Protein AF-A0A8S3F6H8-F1 (afdb_monomer_lite)

Structure (mmCIF, N/CA/C/O backbone):
data_AF-A0A8S3F6H8-F1
#
_entry.id   AF-A0A8S3F6H8-F1
#
loop_
_atom_site.group_PDB
_atom_site.id
_atom_site.type_symbol
_atom_site.label_atom_id
_atom_site.label_alt_id
_atom_site.label_comp_id
_atom_site.label_asym_id
_atom_site.label_entity_id
_atom_site.label_seq_id
_atom_site.pdbx_PDB_ins_code
_atom_site.Cartn_x
_atom_site.Cartn_y
_atom_site.Cartn_z
_atom_site.occupancy
_atom_site.B_iso_or_equiv
_atom_site.auth_seq_id
_atom_site.auth_comp_id
_atom_site.auth_asym_id
_atom_site.auth_atom_id
_atom_site.pdbx_PDB_model_num
ATOM 1 N N . VAL A 1 1 ? 13.929 0.247 -20.199 1.00 40.84 1 VAL A N 1
ATOM 2 C CA . VAL A 1 1 ? 12.694 -0.568 -20.115 1.00 40.84 1 VAL A CA 1
ATOM 3 C C . VAL A 1 1 ? 12.691 -1.210 -18.738 1.00 40.84 1 VAL A C 1
ATOM 5 O O . VAL A 1 1 ? 13.665 -1.880 -18.426 1.00 40.84 1 VAL A O 1
ATOM 8 N N . GLY A 1 2 ? 11.719 -0.892 -17.880 1.00 57.56 2 GLY A N 1
ATOM 9 C CA . GLY A 1 2 ? 11.649 -1.420 -16.511 1.00 57.56 2 GLY A CA 1
ATOM 10 C C . GLY A 1 2 ? 10.733 -2.637 -16.452 1.00 57.56 2 GLY A C 1
ATOM 11 O O . GLY A 1 2 ? 9.635 -2.593 -17.001 1.00 57.56 2 GLY A O 1
ATOM 12 N N . MET A 1 3 ? 11.192 -3.713 -15.819 1.00 63.53 3 MET A N 1
ATOM 13 C CA . MET A 1 3 ? 10.373 -4.882 -15.508 1.00 63.53 3 MET A CA 1
ATOM 14 C C . MET A 1 3 ? 9.685 -4.610 -14.172 1.00 63.53 3 MET A C 1
ATOM 16 O O . MET A 1 3 ? 10.358 -4.352 -13.178 1.00 63.53 3 MET A O 1
ATOM 20 N N . LEU A 1 4 ? 8.357 -4.585 -14.172 1.00 66.06 4 LEU A N 1
ATOM 21 C CA . LEU A 1 4 ? 7.556 -4.324 -12.983 1.00 66.06 4 LEU A CA 1
ATOM 22 C C . LEU A 1 4 ? 6.637 -5.522 -12.808 1.00 66.06 4 LEU A C 1
ATOM 24 O O . LEU A 1 4 ? 5.692 -5.690 -13.580 1.00 66.06 4 LEU A O 1
ATOM 28 N N . ASP A 1 5 ? 6.943 -6.367 -11.828 1.00 73.88 5 ASP A N 1
ATOM 29 C CA . ASP A 1 5 ? 6.073 -7.488 -11.512 1.00 73.88 5 ASP A CA 1
ATOM 30 C C . ASP A 1 5 ? 4.759 -6.937 -10.953 1.00 73.88 5 ASP A C 1
ATOM 32 O O . ASP A 1 5 ? 4.762 -6.156 -9.990 1.00 73.88 5 ASP A O 1
ATOM 36 N N . PRO A 1 6 ? 3.613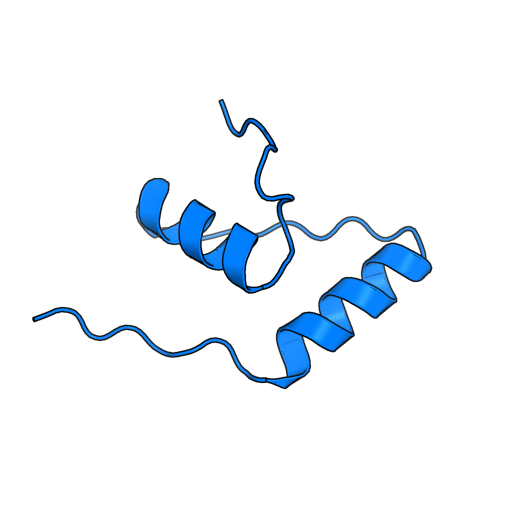 -7.273 -11.565 1.00 81.62 6 PRO A N 1
ATOM 37 C CA . PRO A 1 6 ? 2.341 -6.846 -11.027 1.00 81.62 6 PRO A CA 1
ATOM 38 C C . PRO A 1 6 ? 2.156 -7.459 -9.630 1.00 81.62 6 PRO A C 1
ATOM 40 O O . PRO A 1 6 ? 2.522 -8.616 -9.406 1.00 81.62 6 PRO A O 1
ATOM 43 N N . PRO A 1 7 ? 1.556 -6.718 -8.682 1.00 84.94 7 PRO A N 1
ATOM 44 C CA . PRO A 1 7 ? 1.158 -7.298 -7.411 1.00 84.94 7 PRO A CA 1
ATOM 45 C C . PRO A 1 7 ? 0.247 -8.500 -7.647 1.00 84.94 7 PRO A C 1
ATOM 47 O O . PRO A 1 7 ? -0.603 -8.470 -8.542 1.00 84.94 7 PRO A O 1
ATOM 50 N N . ARG A 1 8 ? 0.398 -9.539 -6.824 1.00 91.94 8 ARG A N 1
ATOM 51 C CA . ARG A 1 8 ? -0.521 -10.678 -6.866 1.00 91.94 8 ARG A CA 1
ATOM 52 C C . ARG A 1 8 ? -1.937 -10.200 -6.541 1.00 91.94 8 ARG A C 1
ATOM 54 O O . ARG A 1 8 ? -2.121 -9.360 -5.659 1.00 91.94 8 ARG A O 1
ATOM 61 N N . THR A 1 9 ? -2.925 -10.728 -7.254 1.00 89.69 9 THR A N 1
ATOM 62 C CA . THR A 1 9 ? -4.328 -10.290 -7.175 1.00 89.69 9 THR A CA 1
ATOM 63 C C . THR A 1 9 ? -4.902 -10.369 -5.760 1.00 89.69 9 THR A C 1
ATOM 65 O O . THR A 1 9 ? -5.633 -9.483 -5.336 1.00 89.69 9 THR A O 1
ATOM 68 N N . GLU A 1 10 ? -4.500 -11.380 -4.995 1.00 95.12 10 GLU A N 1
ATOM 69 C CA . GLU A 1 10 ? -4.963 -11.660 -3.636 1.00 95.12 10 GLU A CA 1
ATOM 70 C C . GLU A 1 10 ? -4.434 -10.686 -2.569 1.00 95.12 10 GLU A C 1
ATOM 72 O O . GLU A 1 10 ? -4.936 -10.669 -1.442 1.00 95.12 10 GLU A O 1
ATOM 77 N N . VAL A 1 11 ? -3.417 -9.877 -2.892 1.00 95.19 11 VAL A N 1
ATOM 78 C CA . VAL A 1 11 ? -2.763 -8.985 -1.920 1.00 95.19 11 VAL A CA 1
ATOM 79 C C . VAL A 1 11 ? -3.725 -7.912 -1.419 1.00 95.19 11 VAL A C 1
ATOM 81 O O . VAL A 1 11 ? -3.727 -7.606 -0.228 1.00 95.19 11 VAL A O 1
ATOM 84 N N . ILE A 1 12 ? -4.566 -7.370 -2.302 1.00 94.06 12 ILE A N 1
ATOM 85 C CA . ILE A 1 12 ? -5.517 -6.305 -1.957 1.00 94.06 12 ILE A CA 1
ATOM 86 C C . ILE A 1 12 ? -6.535 -6.824 -0.934 1.00 94.06 12 ILE A C 1
ATOM 88 O O . ILE A 1 12 ? -6.717 -6.218 0.124 1.00 94.06 12 ILE A O 1
ATOM 92 N N . ASP A 1 13 ? -7.121 -7.994 -1.196 1.00 96.19 13 ASP A N 1
ATOM 93 C CA . ASP A 1 13 ? -8.098 -8.614 -0.297 1.00 96.19 13 ASP A CA 1
ATOM 94 C C . ASP A 1 13 ? -7.480 -8.967 1.061 1.00 96.19 13 ASP A C 1
ATOM 96 O O . ASP A 1 13 ? -8.115 -8.811 2.105 1.00 96.19 13 ASP A O 1
ATOM 100 N N . ALA A 1 14 ? -6.227 -9.432 1.074 1.00 96.69 14 ALA A N 1
ATOM 101 C CA . ALA A 1 14 ? -5.513 -9.725 2.312 1.00 96.69 14 ALA A CA 1
ATOM 102 C C . ALA A 1 14 ? -5.274 -8.461 3.153 1.00 96.69 14 ALA A C 1
ATOM 104 O O . ALA A 1 14 ? -5.509 -8.478 4.362 1.00 96.69 14 ALA A O 1
ATOM 105 N N . ILE A 1 15 ? -4.858 -7.359 2.522 1.00 96.25 15 ILE A N 1
ATOM 106 C CA . ILE A 1 15 ? -4.663 -6.069 3.198 1.00 96.25 15 ILE A CA 1
ATOM 107 C C . ILE A 1 15 ? -5.982 -5.563 3.785 1.00 96.25 15 ILE A C 1
ATOM 109 O O . ILE A 1 15 ? -5.990 -5.084 4.922 1.00 96.25 15 ILE A O 1
ATOM 113 N N . GLN A 1 16 ? -7.092 -5.699 3.053 1.00 95.69 16 GLN A N 1
ATOM 114 C CA . GLN A 1 16 ? -8.402 -5.277 3.540 1.00 95.69 16 GLN A CA 1
ATOM 115 C C . GLN A 1 16 ? -8.838 -6.087 4.767 1.00 95.69 16 GLN A C 1
ATOM 117 O O . GLN A 1 16 ? -9.176 -5.493 5.786 1.00 95.69 16 GLN A O 1
ATOM 122 N N . ARG A 1 17 ? -8.708 -7.423 4.737 1.00 97.69 17 ARG A N 1
ATOM 123 C CA . ARG A 1 17 ? -9.010 -8.272 5.906 1.00 97.69 17 ARG A CA 1
ATOM 124 C C . ARG A 1 17 ? -8.171 -7.909 7.130 1.00 97.69 17 ARG A C 1
ATOM 126 O O . ARG A 1 17 ? -8.694 -7.869 8.240 1.00 97.69 17 ARG A O 1
ATOM 133 N N . CYS A 1 18 ? -6.880 -7.626 6.941 1.00 97.44 18 CYS A N 1
ATOM 134 C CA . CYS A 1 18 ? -6.018 -7.163 8.028 1.00 97.44 18 CYS A CA 1
ATOM 135 C C . CYS A 1 18 ? -6.533 -5.846 8.622 1.00 97.44 18 CYS A C 1
ATOM 137 O O . CYS A 1 18 ? -6.625 -5.722 9.840 1.00 97.44 18 CYS A O 1
ATOM 139 N N . ARG A 1 19 ? -6.913 -4.881 7.778 1.00 94.62 19 ARG A N 1
ATOM 140 C CA . ARG A 1 19 ? -7.461 -3.597 8.235 1.00 94.62 19 ARG A CA 1
ATOM 141 C C . ARG A 1 19 ? -8.773 -3.752 8.992 1.00 94.62 19 ARG A C 1
ATOM 143 O O . ARG A 1 19 ? -8.911 -3.142 10.048 1.00 94.62 19 ARG A O 1
ATOM 150 N N . ASP A 1 20 ? -9.688 -4.575 8.491 1.00 97.00 20 ASP A N 1
ATOM 151 C CA . ASP A 1 20 ? -10.981 -4.834 9.136 1.00 97.00 20 ASP A CA 1
ATOM 152 C C . ASP A 1 20 ? -10.799 -5.501 10.510 1.00 97.00 20 ASP A C 1
ATOM 154 O O . ASP A 1 20 ? -11.555 -5.239 11.442 1.00 97.00 20 ASP A O 1
ATOM 158 N N . ALA A 1 21 ? -9.738 -6.299 10.667 1.00 98.31 21 ALA A N 1
ATOM 159 C CA . ALA A 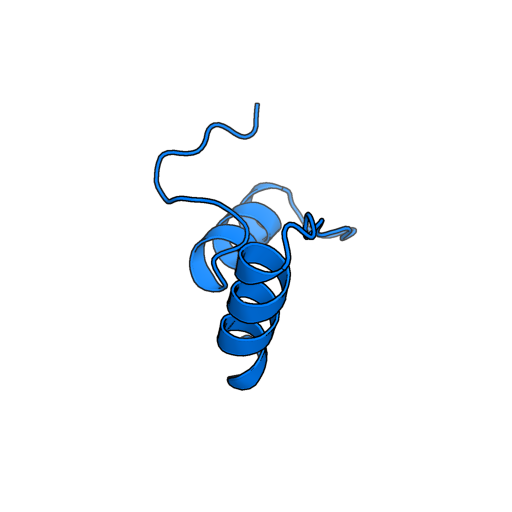1 21 ? -9.326 -6.891 11.938 1.00 98.31 21 ALA A CA 1
ATOM 160 C C . ALA A 1 21 ? -8.539 -5.931 12.860 1.00 98.31 21 ALA A C 1
ATOM 162 O O . ALA A 1 21 ? -8.086 -6.342 13.927 1.00 98.31 21 ALA A O 1
ATOM 163 N N . GLY A 1 22 ? -8.326 -4.670 12.464 1.00 97.06 22 GLY A N 1
ATOM 164 C CA . GLY A 1 22 ? -7.534 -3.698 13.228 1.00 97.06 22 GLY A CA 1
ATOM 165 C C . GLY A 1 22 ? -6.016 -3.924 13.168 1.00 97.06 22 GLY A C 1
ATOM 166 O O . GLY A 1 22 ? -5.272 -3.346 13.960 1.00 97.06 22 GLY A O 1
ATOM 167 N N . ILE A 1 23 ? -5.531 -4.747 12.234 1.00 97.25 23 ILE A N 1
ATOM 168 C CA . ILE A 1 23 ? -4.111 -5.063 12.054 1.00 97.25 23 ILE A CA 1
ATOM 169 C C . ILE A 1 23 ? -3.466 -4.032 11.124 1.00 97.25 23 ILE A C 1
ATOM 171 O O . ILE A 1 23 ? -3.890 -3.813 9.986 1.00 97.25 23 ILE A O 1
ATOM 175 N N . ARG A 1 24 ? -2.373 -3.423 11.590 1.00 94.19 24 ARG A N 1
ATOM 176 C CA . ARG A 1 24 ? -1.572 -2.495 10.787 1.00 94.19 24 ARG A CA 1
ATOM 177 C C . ARG A 1 24 ? -0.623 -3.257 9.860 1.00 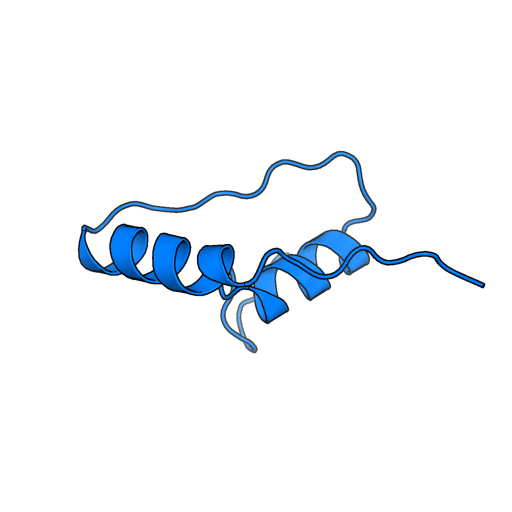94.19 24 ARG A C 1
ATOM 179 O O . ARG A 1 24 ? 0.277 -3.948 10.324 1.00 94.19 24 ARG A O 1
ATOM 186 N N . VAL A 1 25 ? -0.774 -3.055 8.552 1.00 95.38 25 VAL A N 1
ATOM 187 C CA . VAL A 1 25 ? 0.150 -3.572 7.529 1.00 95.38 25 VAL A CA 1
ATOM 188 C C . VAL A 1 25 ? 1.305 -2.588 7.320 1.00 95.38 25 VAL A C 1
ATOM 190 O O . VAL A 1 25 ? 1.079 -1.384 7.193 1.00 95.38 25 VAL A O 1
ATOM 193 N N . ILE A 1 26 ? 2.540 -3.096 7.276 1.00 94.06 26 ILE A N 1
ATOM 194 C CA . ILE A 1 26 ? 3.764 -2.317 7.036 1.00 94.06 26 ILE A CA 1
ATOM 195 C C . ILE A 1 26 ? 4.536 -2.971 5.884 1.00 94.06 26 ILE A C 1
ATOM 197 O O . ILE A 1 26 ? 4.762 -4.178 5.908 1.00 94.06 26 ILE A O 1
ATOM 201 N N . MET A 1 27 ? 4.945 -2.181 4.886 1.00 93.38 27 M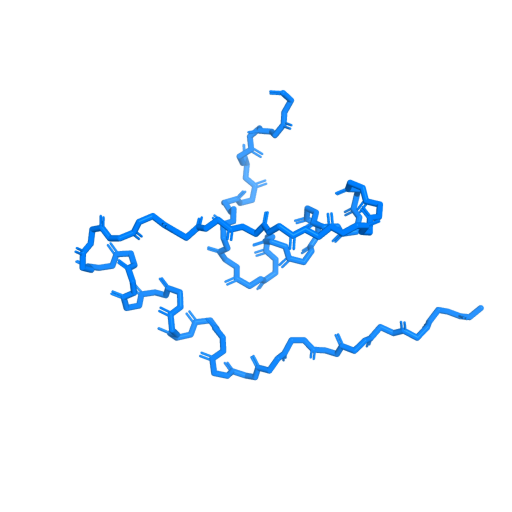ET A N 1
ATOM 202 C CA . MET A 1 27 ? 5.849 -2.630 3.822 1.00 93.38 27 MET A CA 1
ATOM 203 C C . MET A 1 27 ? 7.297 -2.325 4.211 1.00 93.38 27 MET A C 1
ATOM 205 O O . MET A 1 27 ? 7.621 -1.191 4.556 1.00 93.38 27 MET A O 1
ATOM 209 N N . ILE A 1 28 ? 8.164 -3.331 4.109 1.00 94.25 28 ILE A N 1
ATOM 210 C CA . ILE A 1 28 ? 9.615 -3.201 4.265 1.00 94.25 28 ILE A CA 1
ATOM 211 C C . ILE A 1 28 ? 10.239 -3.650 2.946 1.00 94.25 28 ILE A C 1
ATOM 213 O O . ILE A 1 28 ? 10.007 -4.772 2.503 1.00 94.25 28 ILE A O 1
ATOM 217 N N . THR A 1 29 ? 10.994 -2.766 2.300 1.00 91.75 29 THR A N 1
ATOM 218 C CA . THR A 1 29 ? 11.664 -3.048 1.026 1.00 91.75 29 THR A CA 1
ATOM 219 C C . THR A 1 29 ? 12.984 -2.288 0.940 1.00 91.75 29 THR A C 1
ATOM 221 O O . THR A 1 29 ? 13.136 -1.239 1.563 1.00 91.75 29 THR A O 1
ATOM 224 N N . GLY A 1 30 ? 13.933 -2.830 0.175 1.00 94.25 30 GLY A N 1
ATOM 225 C CA . GLY A 1 30 ? 15.190 -2.160 -0.182 1.00 94.25 30 GLY A CA 1
ATOM 226 C C . GLY A 1 30 ? 15.110 -1.361 -1.487 1.00 94.25 30 GLY A C 1
ATOM 227 O O . GLY A 1 30 ? 16.126 -0.847 -1.944 1.00 94.25 30 GLY A O 1
ATOM 228 N N . ASP A 1 31 ? 13.931 -1.299 -2.108 1.00 91.56 31 ASP A N 1
ATOM 229 C CA . ASP A 1 31 ? 13.694 -0.553 -3.344 1.00 91.56 31 ASP A CA 1
ATOM 230 C C . ASP A 1 31 ? 13.619 0.967 -3.093 1.00 91.56 31 ASP A C 1
ATOM 232 O O . ASP A 1 31 ? 13.512 1.443 -1.960 1.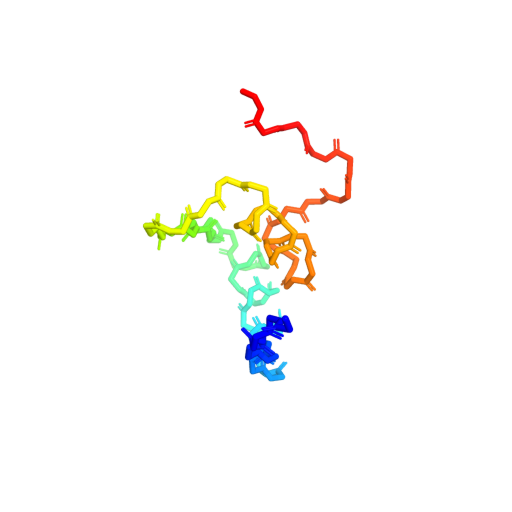00 91.56 31 ASP A O 1
ATOM 236 N N . ASN A 1 32 ? 13.663 1.754 -4.165 1.00 93.75 32 ASN A N 1
ATOM 237 C CA . ASN A 1 32 ? 13.531 3.201 -4.114 1.00 93.75 32 ASN A CA 1
ATOM 238 C C . ASN A 1 32 ? 12.195 3.625 -3.472 1.00 93.75 32 ASN A C 1
ATOM 240 O O . ASN A 1 32 ? 11.137 3.065 -3.775 1.00 93.75 32 ASN A O 1
ATOM 244 N N . LYS A 1 33 ? 12.234 4.682 -2.646 1.00 92.31 33 LYS A N 1
ATOM 245 C CA . LYS A 1 33 ? 11.066 5.256 -1.955 1.00 92.31 33 LYS A CA 1
ATOM 246 C C . LYS A 1 33 ? 9.877 5.500 -2.890 1.00 92.31 33 LYS A C 1
ATOM 248 O O . LYS A 1 33 ? 8.765 5.101 -2.561 1.00 92.31 33 LYS A O 1
ATOM 253 N N . ASN A 1 34 ? 10.099 6.099 -4.058 1.00 91.94 34 ASN A N 1
ATOM 254 C CA . ASN A 1 34 ? 9.013 6.435 -4.984 1.00 91.94 34 ASN A CA 1
ATOM 255 C C . ASN A 1 34 ? 8.331 5.177 -5.539 1.00 91.94 34 ASN A C 1
ATOM 257 O O . ASN A 1 34 ? 7.106 5.138 -5.663 1.00 91.94 34 ASN A O 1
ATOM 261 N N . THR A 1 35 ? 9.110 4.131 -5.831 1.00 91.31 35 THR A N 1
ATOM 262 C CA . THR A 1 35 ? 8.580 2.838 -6.280 1.00 91.31 35 THR A CA 1
ATOM 263 C C . THR A 1 35 ? 7.772 2.175 -5.170 1.00 91.31 35 THR A C 1
ATOM 265 O O . THR A 1 35 ? 6.639 1.751 -5.396 1.00 91.31 35 THR A O 1
ATOM 268 N N . ALA A 1 36 ? 8.315 2.153 -3.950 1.00 92.31 36 ALA A N 1
ATOM 269 C CA . ALA A 1 36 ? 7.642 1.587 -2.787 1.00 92.31 36 ALA A CA 1
ATOM 270 C C . ALA A 1 36 ? 6.308 2.294 -2.498 1.00 92.31 36 ALA A C 1
ATOM 272 O O . ALA A 1 36 ? 5.297 1.635 -2.261 1.00 92.31 36 ALA A O 1
ATOM 273 N N . GLU A 1 37 ? 6.274 3.626 -2.574 1.00 93.00 37 GLU A N 1
ATOM 274 C CA . GLU A 1 37 ? 5.051 4.409 -2.390 1.00 93.00 37 GLU A CA 1
ATOM 275 C C . GLU A 1 37 ? 4.007 4.128 -3.470 1.00 93.00 37 GLU A C 1
ATOM 277 O O . GLU A 1 37 ? 2.835 3.923 -3.143 1.00 93.00 37 GLU A O 1
ATOM 282 N N . ALA A 1 38 ? 4.415 4.079 -4.741 1.00 91.88 38 ALA A N 1
ATOM 283 C CA . ALA A 1 38 ? 3.516 3.757 -5.844 1.00 91.88 38 ALA A CA 1
ATOM 284 C C . ALA A 1 38 ? 2.899 2.359 -5.673 1.00 91.88 38 ALA A C 1
ATOM 286 O O . ALA A 1 38 ? 1.686 2.194 -5.827 1.00 91.88 38 ALA A O 1
ATOM 287 N N . ILE A 1 39 ? 3.708 1.367 -5.282 1.00 92.44 39 ILE A N 1
ATOM 288 C CA . ILE A 1 39 ? 3.230 0.010 -4.987 1.00 92.44 39 ILE A CA 1
ATOM 289 C C . ILE A 1 39 ? 2.280 0.032 -3.787 1.00 92.44 39 ILE A C 1
ATOM 291 O O . ILE A 1 39 ? 1.180 -0.507 -3.886 1.00 92.44 39 ILE A O 1
ATOM 295 N N . CYS A 1 40 ? 2.652 0.693 -2.686 1.00 94.12 40 CYS A N 1
ATOM 296 C CA . CYS A 1 40 ? 1.828 0.794 -1.481 1.00 94.12 40 CYS A CA 1
ATOM 297 C C . CYS A 1 40 ? 0.463 1.429 -1.750 1.00 94.12 40 CYS A C 1
ATOM 299 O O . CYS A 1 40 ? -0.533 0.955 -1.208 1.00 94.12 40 CYS A O 1
ATOM 301 N N . ARG A 1 41 ? 0.388 2.480 -2.575 1.00 93.25 41 ARG A N 1
ATOM 302 C CA . ARG A 1 41 ? -0.891 3.089 -2.974 1.00 93.25 41 ARG A CA 1
ATOM 303 C C . ARG A 1 41 ? -1.698 2.129 -3.849 1.00 93.25 41 ARG A C 1
ATOM 305 O O . ARG A 1 41 ? -2.874 1.911 -3.578 1.00 93.25 41 ARG A O 1
ATOM 312 N N . ARG A 1 42 ? -1.056 1.471 -4.823 1.00 91.94 42 ARG A N 1
ATOM 313 C CA . ARG A 1 42 ? -1.706 0.514 -5.736 1.00 91.94 42 ARG A CA 1
ATOM 314 C C . ARG A 1 42 ? -2.334 -0.684 -5.019 1.00 91.94 42 ARG A C 1
ATOM 316 O O . ARG A 1 42 ? -3.412 -1.112 -5.410 1.00 91.94 42 ARG A O 1
ATOM 323 N N . ILE A 1 43 ? -1.670 -1.232 -4.000 1.00 93.44 43 ILE A N 1
ATOM 324 C CA . ILE A 1 43 ? -2.190 -2.376 -3.226 1.00 93.44 43 ILE A CA 1
ATOM 325 C C . ILE A 1 43 ? -3.002 -1.950 -1.999 1.00 93.44 43 ILE A C 1
ATOM 327 O O . ILE A 1 43 ? -3.473 -2.790 -1.240 1.00 93.44 43 ILE A O 1
ATOM 331 N N . GLY A 1 44 ? -3.152 -0.643 -1.784 1.00 92.88 44 GLY A N 1
ATOM 332 C CA . GLY A 1 44 ? -3.969 -0.103 -0.714 1.00 92.88 44 GLY A CA 1
ATOM 333 C C . GLY A 1 44 ? -3.329 -0.147 0.669 1.00 92.88 44 GLY A C 1
ATOM 334 O O . GLY A 1 44 ? -4.074 -0.077 1.632 1.00 92.88 44 GLY A O 1
ATOM 335 N N . ILE A 1 45 ? -2.000 -0.210 0.826 1.00 94.62 45 ILE A N 1
ATOM 336 C CA . ILE A 1 45 ? -1.325 0.046 2.120 1.00 94.62 45 ILE A CA 1
ATOM 337 C C . ILE A 1 45 ? -1.437 1.528 2.501 1.00 94.62 45 ILE A C 1
ATOM 339 O O . ILE A 1 45 ? -1.742 1.839 3.654 1.00 94.62 45 ILE A O 1
ATOM 343 N N . PHE A 1 46 ? -1.259 2.434 1.536 1.00 94.19 46 PHE A N 1
ATOM 344 C CA . PHE A 1 46 ? -1.443 3.877 1.720 1.00 94.19 46 PHE A CA 1
ATOM 345 C C . PHE A 1 46 ? -2.720 4.364 1.041 1.00 94.19 46 PHE A C 1
ATOM 347 O O . PHE A 1 46 ? -3.114 3.838 0.002 1.00 94.19 46 PHE A O 1
ATOM 354 N N . LYS A 1 47 ? -3.361 5.387 1.615 1.00 88.00 47 LYS A N 1
ATOM 355 C CA . LYS A 1 47 ? -4.425 6.135 0.921 1.00 88.00 47 LYS A CA 1
ATOM 356 C C . LYS A 1 47 ? -3.802 7.064 -0.122 1.00 88.00 47 LYS A C 1
ATOM 358 O O . LYS A 1 47 ? -2.673 7.505 0.067 1.00 88.00 47 LYS A O 1
ATOM 363 N N . GLU A 1 48 ? -4.529 7.422 -1.180 1.00 84.00 48 GLU A N 1
ATOM 364 C CA . GLU A 1 48 ? -4.005 8.303 -2.241 1.00 84.00 48 GLU A CA 1
ATOM 365 C C . GLU A 1 48 ? -3.429 9.625 -1.716 1.00 84.00 48 GLU A C 1
ATOM 367 O O . GLU A 1 48 ? -2.361 10.034 -2.156 1.00 84.00 48 GLU A O 1
ATOM 372 N N . SER A 1 49 ? -4.066 10.237 -0.717 1.00 85.44 49 SER A N 1
ATOM 373 C CA . SER A 1 49 ? -3.643 11.515 -0.129 1.00 85.44 49 SER A CA 1
ATOM 374 C C . SER A 1 49 ? -2.730 11.384 1.094 1.00 85.44 49 SER A C 1
ATOM 376 O O . SER A 1 49 ? -2.463 12.376 1.769 1.00 85.44 49 SER A O 1
ATOM 378 N N . GLN A 1 50 ? -2.302 10.170 1.449 1.00 86.94 50 GLN A N 1
ATOM 379 C CA . GLN A 1 50 ? -1.501 9.958 2.650 1.00 86.94 50 GLN A CA 1
ATOM 380 C C . GLN A 1 50 ? -0.083 1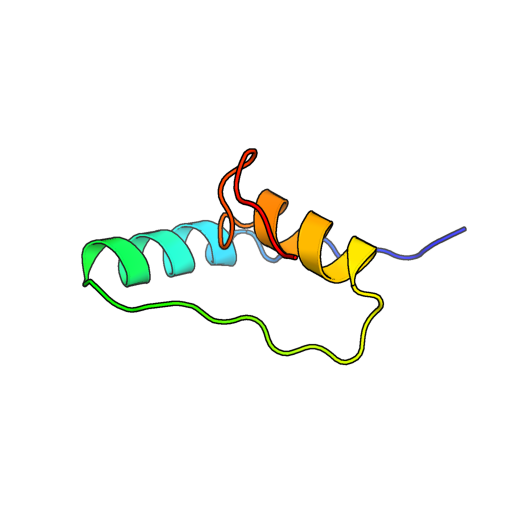0.503 2.452 1.00 86.94 50 GLN A C 1
ATOM 382 O O . GLN A 1 50 ? 0.599 10.097 1.503 1.00 86.94 50 GLN A O 1
ATOM 387 N N . ASP A 1 51 ? 0.335 11.399 3.351 1.00 87.25 51 ASP A N 1
ATOM 388 C CA . ASP A 1 51 ? 1.707 11.902 3.420 1.00 87.25 51 ASP A CA 1
ATOM 389 C C . ASP A 1 51 ? 2.633 10.828 4.016 1.00 87.25 51 ASP A C 1
ATOM 391 O O . ASP A 1 51 ? 2.272 10.117 4.958 1.00 87.25 51 ASP A O 1
ATOM 395 N N . THR A 1 52 ? 3.804 10.684 3.407 1.00 83.25 52 THR A N 1
ATOM 396 C CA . THR A 1 52 ? 4.835 9.664 3.671 1.00 83.25 52 THR A CA 1
ATOM 397 C C . THR A 1 52 ? 6.193 10.310 3.977 1.00 83.25 52 THR A C 1
ATOM 399 O O . THR A 1 52 ? 7.246 9.662 3.876 1.00 83.25 52 THR A O 1
ATOM 402 N N . ARG A 1 53 ? 6.188 11.615 4.270 1.00 75.19 53 ARG A N 1
ATOM 403 C CA . ARG A 1 53 ? 7.354 12.390 4.699 1.00 75.19 53 ARG A CA 1
ATOM 404 C C . ARG A 1 53 ? 7.706 12.153 6.158 1.00 75.19 53 ARG A C 1
ATOM 406 O O . ARG A 1 53 ? 6.784 12.021 6.990 1.00 75.19 53 ARG A O 1
#

Organism: NCBI:txid392030

Secondary structure (DSSP, 8-state):
----PPPPTHHHHHHHHHHHTTPPP----SS-HHHHHHHHHHTTSS-TT----

Sequence (53 aa):
VGMLDPPRTEVIDAIQRCRDAGIRVIMITGDNKNTAEAICRRIGIFKESQDTR

InterPro domains:
  IPR023214 HAD superfamily [G3DSA:3.40.50.1000] (7-52)
  IPR036412 HAD-like superfamily [SSF56784] (2-47)
  IPR050510 Cation transport ATPase (P-type) [PTHR43294] (2-49)

Radius of gyration: 11.79 Å; chains: 1; bounding box: 26×24×33 Å

pLDDT: mean 89.26, std 10.86, range [40.84, 98.31]

Foldseek 3Di:
DDDDDDPDPCLLVVCVVCVVVVHQDDDDDPDDPVVVVVNCCVSVSDPPPDDPD